Protein AF-A0A4U6D1E9-F1 (afdb_monomer)

Radius of gyration: 11.98 Å; Cα contacts (8 Å, |Δi|>4): 63; chains: 1; bounding box: 28×30×27 Å

Nearest PDB structures (foldseek):
  4yu3-assembly1_B-2  TM=3.126E-01  e=7.629E+00  Helogale parvula

Foldseek 3Di:
DPPPPPPVPADPLRVVLCVCLVDPPQQQQALVSLVCCCCPVVVDDLVVLLVDDLVVLVVCLVVGPRSNNSVNNSVSNVVD

Mean predicted aligned error: 7.64 Å

Secondary structure (DSSP, 8-state):
-------TT--HHHHHHHHHHHSTT----SHHHHHHIIIIIS---HHHHHHS-HHHHHHHHTT-TTHHHHHHHHHHHHT-

Organism: NCBI:txid2576211

Structure (mmCIF, N/CA/C/O backbone):
data_AF-A0A4U6D1E9-F1
#
_entry.id   AF-A0A4U6D1E9-F1
#
loop_
_atom_site.group_PDB
_atom_site.id
_atom_site.type_symbol
_atom_site.label_atom_id
_atom_site.label_alt_id
_atom_site.label_comp_id
_atom_site.label_asym_id
_atom_site.label_entity_id
_atom_site.label_seq_id
_atom_site.pdbx_PDB_ins_code
_atom_site.Cartn_x
_atom_site.Cartn_y
_atom_site.Cartn_z
_atom_site.occupancy
_atom_site.B_iso_or_equiv
_atom_site.auth_seq_id
_atom_site.auth_comp_id
_atom_site.auth_asym_id
_atom_site.auth_atom_id
_atom_site.pdbx_PDB_model_num
ATOM 1 N N . MET A 1 1 ? -16.298 16.488 -15.54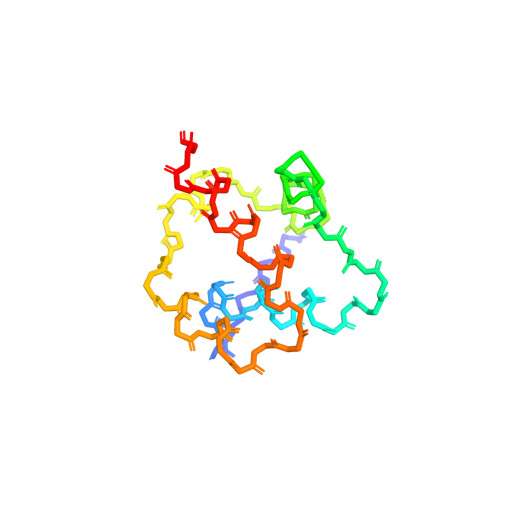1 1.00 40.62 1 MET A N 1
ATOM 2 C CA . MET A 1 1 ? -16.075 15.086 -15.945 1.00 40.62 1 MET A CA 1
ATOM 3 C C . MET A 1 1 ? -15.205 14.422 -14.892 1.00 40.62 1 MET A C 1
ATOM 5 O O . MET A 1 1 ? -14.027 14.731 -14.819 1.00 40.62 1 MET A O 1
ATOM 9 N N . GLY A 1 2 ? -15.805 13.624 -14.007 1.00 45.00 2 GLY A N 1
ATOM 10 C CA . GLY A 1 2 ? -15.072 12.839 -13.013 1.00 45.00 2 GLY A CA 1
ATOM 11 C C . GLY A 1 2 ? -14.824 11.458 -13.594 1.00 45.00 2 GLY A C 1
ATOM 12 O O . GLY A 1 2 ? -15.757 10.658 -13.660 1.00 45.00 2 GLY A O 1
ATOM 13 N N . ASP A 1 3 ? -13.606 11.235 -14.072 1.00 40.88 3 ASP A N 1
ATOM 14 C CA . ASP A 1 3 ? -13.146 9.985 -14.668 1.00 40.88 3 ASP A CA 1
ATOM 15 C C . ASP A 1 3 ? -13.020 8.922 -13.568 1.00 40.88 3 ASP A C 1
ATOM 17 O O . ASP A 1 3 ? -11.951 8.619 -13.051 1.00 40.88 3 ASP A O 1
ATOM 21 N N . ARG A 1 4 ? -14.168 8.399 -13.129 1.00 45.19 4 ARG A N 1
ATOM 22 C CA . ARG A 1 4 ? -14.237 7.149 -12.377 1.00 45.19 4 ARG A CA 1
ATOM 23 C C . ARG A 1 4 ? -14.018 6.046 -13.397 1.00 45.19 4 ARG A C 1
ATOM 25 O O . ARG A 1 4 ? -14.981 5.451 -13.879 1.00 45.19 4 ARG A O 1
ATOM 32 N N . GLN A 1 5 ? -12.759 5.822 -13.762 1.00 47.25 5 GLN A N 1
ATOM 33 C CA . GLN A 1 5 ? -12.347 4.618 -14.470 1.00 47.25 5 GLN A CA 1
ATOM 34 C C . GLN A 1 5 ? -12.550 3.460 -13.503 1.00 47.25 5 GLN A C 1
ATOM 36 O O . GLN A 1 5 ? -11.649 3.036 -12.787 1.00 47.25 5 GLN A O 1
ATOM 41 N N . PHE A 1 6 ? -13.796 2.996 -13.439 1.00 43.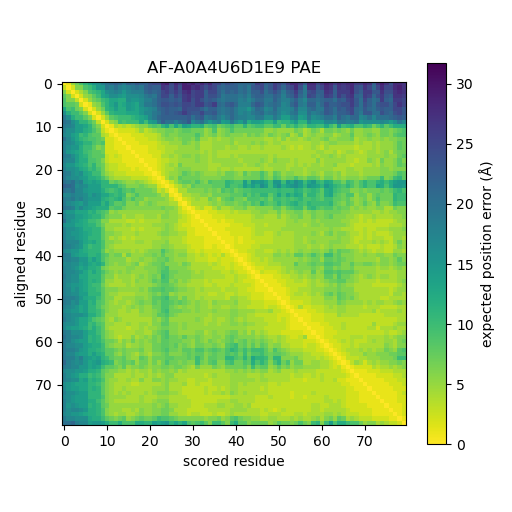19 6 PHE A N 1
ATOM 42 C CA . PHE A 1 6 ? -14.122 1.685 -12.932 1.00 43.19 6 PHE A CA 1
ATOM 43 C C . PHE A 1 6 ? -13.288 0.716 -13.758 1.00 43.19 6 PHE A C 1
ATOM 45 O O . PHE A 1 6 ? -13.570 0.489 -14.935 1.00 43.19 6 PHE A O 1
ATOM 52 N N . ALA A 1 7 ? -12.221 0.216 -13.138 1.00 45.84 7 ALA A N 1
ATOM 53 C CA . ALA A 1 7 ? -11.443 -0.906 -13.610 1.00 45.84 7 ALA A CA 1
ATOM 54 C C . ALA A 1 7 ? -12.398 -2.098 -13.746 1.00 45.84 7 ALA A C 1
ATOM 56 O O . ALA A 1 7 ? -12.597 -2.886 -12.825 1.00 45.84 7 ALA A O 1
ATOM 57 N N . LEU A 1 8 ? -13.062 -2.189 -14.896 1.00 47.41 8 LEU A N 1
ATOM 58 C CA . LEU A 1 8 ? -13.784 -3.371 -15.319 1.00 47.41 8 LEU A CA 1
ATOM 59 C C . LEU A 1 8 ? -12.745 -4.497 -15.353 1.00 47.41 8 LEU A C 1
ATOM 61 O O . LEU A 1 8 ? -11.915 -4.541 -16.253 1.00 47.41 8 LEU A O 1
ATOM 65 N N . MET A 1 9 ? -12.813 -5.376 -14.344 1.00 49.09 9 MET A N 1
ATOM 66 C CA . MET A 1 9 ? -12.142 -6.683 -14.194 1.00 49.09 9 MET A CA 1
ATOM 67 C C . MET A 1 9 ? -10.915 -6.790 -13.267 1.00 49.09 9 MET A C 1
ATOM 69 O O . MET A 1 9 ? -10.478 -7.913 -13.017 1.00 49.09 9 MET A O 1
ATOM 73 N N . ALA A 1 10 ? -10.399 -5.712 -12.671 1.00 53.56 10 ALA A N 1
ATOM 74 C CA . ALA A 1 10 ? -9.331 -5.807 -11.666 1.00 53.56 10 ALA A CA 1
ATOM 75 C C . ALA A 1 10 ? -9.834 -5.284 -10.317 1.00 53.56 10 ALA A C 1
ATOM 77 O O . ALA A 1 10 ? -10.266 -4.138 -10.227 1.00 53.56 10 ALA A O 1
ATOM 78 N N . THR A 1 11 ? -9.784 -6.110 -9.269 1.00 65.75 11 THR A N 1
ATOM 79 C CA . THR A 1 11 ? -10.007 -5.645 -7.892 1.00 65.75 11 THR A CA 1
ATOM 80 C C . THR A 1 11 ? -9.084 -4.456 -7.582 1.00 65.75 11 THR A C 1
ATOM 82 O O . THR A 1 11 ? -7.996 -4.359 -8.162 1.00 65.75 11 THR A O 1
ATOM 85 N N . PRO A 1 12 ? -9.484 -3.513 -6.712 1.00 69.75 12 PRO A N 1
ATOM 86 C CA . PRO A 1 12 ? -8.646 -2.361 -6.383 1.00 69.75 12 PRO A CA 1
ATOM 87 C C . PRO A 1 12 ? -7.269 -2.792 -5.850 1.00 69.75 12 PRO A C 1
ATOM 89 O O . PRO A 1 12 ? -6.269 -2.167 -6.198 1.00 69.75 12 PRO A O 1
ATOM 92 N N . GLU A 1 13 ? -7.176 -3.917 -5.129 1.00 75.19 13 GLU A N 1
ATOM 93 C CA . GLU A 1 13 ? -5.895 -4.514 -4.724 1.00 75.19 13 GLU A CA 1
ATOM 94 C C . GLU A 1 13 ? -5.029 -4.907 -5.930 1.00 75.19 13 GLU A C 1
ATOM 96 O O . GLU A 1 13 ? -3.832 -4.606 -5.963 1.00 75.19 13 GLU A O 1
ATOM 101 N N . LYS A 1 14 ? -5.640 -5.545 -6.943 1.00 75.94 14 LYS A N 1
ATOM 102 C CA . LYS A 1 14 ? -4.965 -5.933 -8.188 1.00 75.94 14 LYS A CA 1
ATOM 103 C C . LYS A 1 14 ? -4.402 -4.722 -8.895 1.00 75.94 14 LYS A C 1
ATOM 105 O O . LYS A 1 14 ? -3.237 -4.730 -9.276 1.00 75.94 14 LYS A O 1
ATOM 110 N N . ALA A 1 15 ? -5.232 -3.699 -9.063 1.00 77.62 15 ALA A N 1
ATOM 111 C CA . ALA A 1 15 ? -4.866 -2.489 -9.778 1.00 77.62 15 ALA A CA 1
ATOM 112 C C . ALA A 1 15 ? -3.691 -1.774 -9.099 1.00 77.62 15 ALA A C 1
ATOM 114 O O . ALA A 1 15 ? -2.770 -1.333 -9.778 1.00 77.62 15 ALA A O 1
ATOM 115 N N . VAL A 1 16 ? -3.681 -1.706 -7.766 1.00 77.00 16 VAL A N 1
ATOM 116 C CA . VAL A 1 16 ? -2.575 -1.100 -7.014 1.00 77.00 16 VAL A CA 1
ATOM 117 C C . VAL A 1 16 ? -1.293 -1.914 -7.155 1.00 77.00 16 VAL A C 1
ATOM 119 O O . VAL A 1 16 ? -0.237 -1.351 -7.444 1.00 77.00 16 VAL A O 1
ATOM 122 N N . CYS A 1 17 ? -1.377 -3.236 -6.991 1.00 75.94 17 CYS A N 1
ATOM 123 C CA . CYS A 1 17 ? -0.224 -4.124 -7.101 1.00 75.94 17 CYS A CA 1
ATOM 124 C C . CYS A 1 17 ? 0.389 -4.068 -8.510 1.00 75.94 17 CYS A C 1
ATOM 126 O O . CYS A 1 17 ? 1.592 -3.848 -8.655 1.00 75.94 17 CYS A O 1
ATOM 128 N N . ASP A 1 18 ? -0.450 -4.164 -9.543 1.00 77.88 18 ASP A N 1
ATOM 129 C CA . ASP A 1 18 ? -0.047 -4.074 -10.947 1.00 77.88 18 ASP A CA 1
ATOM 130 C C . ASP A 1 18 ? 0.624 -2.733 -11.243 1.00 77.88 18 ASP A C 1
ATOM 132 O O . ASP A 1 18 ? 1.706 -2.701 -11.813 1.00 77.88 18 ASP A O 1
ATOM 136 N N . LYS A 1 19 ? 0.078 -1.623 -10.738 1.00 76.25 19 LYS A N 1
ATOM 137 C CA . LYS A 1 19 ? 0.641 -0.284 -10.948 1.00 76.25 19 LYS A CA 1
ATOM 138 C C . LYS A 1 19 ? 1.990 -0.087 -10.247 1.00 76.25 19 LYS A C 1
ATOM 140 O O . LYS A 1 19 ? 2.887 0.525 -10.823 1.00 76.25 19 LYS A O 1
ATOM 145 N N . ILE A 1 20 ? 2.195 -0.662 -9.057 1.00 76.69 20 ILE A N 1
ATOM 146 C CA . ILE A 1 20 ? 3.493 -0.650 -8.347 1.00 76.69 20 ILE A CA 1
ATOM 147 C C . ILE A 1 20 ? 4.549 -1.484 -9.094 1.00 76.69 20 ILE A C 1
ATOM 149 O O . ILE A 1 20 ? 5.728 -1.108 -9.153 1.00 76.69 20 ILE A O 1
ATOM 153 N N . VAL A 1 21 ? 4.142 -2.624 -9.658 1.00 74.62 21 VAL A N 1
ATOM 154 C CA . VAL A 1 21 ? 5.007 -3.494 -10.470 1.00 74.62 21 VAL A CA 1
ATOM 155 C C . VAL A 1 21 ? 5.334 -2.831 -11.807 1.00 74.62 21 VAL A C 1
ATOM 157 O O . VAL A 1 21 ? 6.506 -2.756 -12.175 1.00 74.62 21 VAL A O 1
ATOM 160 N N . ALA A 1 22 ? 4.317 -2.292 -12.478 1.00 76.19 22 ALA A N 1
ATOM 161 C CA . ALA A 1 22 ? 4.394 -1.614 -13.765 1.00 76.19 22 ALA A CA 1
ATOM 162 C C . ALA A 1 22 ? 5.101 -0.259 -13.692 1.00 76.19 22 ALA A C 1
ATOM 164 O O . ALA A 1 22 ? 5.546 0.230 -14.725 1.00 76.19 22 ALA A O 1
ATOM 165 N N . THR A 1 23 ? 5.243 0.338 -12.503 1.00 72.75 23 THR A N 1
ATOM 166 C CA . THR A 1 23 ? 6.071 1.533 -12.297 1.00 72.75 23 THR A CA 1
ATOM 167 C C . THR A 1 23 ? 7.495 1.115 -11.909 1.00 72.75 23 THR A C 1
ATOM 169 O O . THR A 1 23 ? 7.794 0.924 -10.720 1.00 72.75 23 THR A O 1
ATOM 172 N N . PRO A 1 24 ? 8.424 0.934 -12.868 1.00 61.44 24 PRO A N 1
ATOM 173 C CA . PRO A 1 24 ? 9.820 0.657 -12.554 1.00 61.44 24 PRO A CA 1
ATOM 174 C C . PRO A 1 24 ? 10.404 1.813 -11.727 1.00 61.44 24 PRO A C 1
ATOM 176 O O . PRO A 1 24 ? 10.199 2.979 -12.040 1.00 61.44 24 PRO A O 1
ATOM 179 N N . GLY A 1 25 ? 11.108 1.495 -10.637 1.00 66.06 25 GLY A N 1
ATOM 180 C CA . GLY A 1 25 ? 11.734 2.500 -9.763 1.00 66.06 25 GLY A CA 1
ATOM 181 C C . GLY A 1 25 ? 10.911 2.959 -8.552 1.00 66.06 25 GLY A C 1
ATOM 182 O O . GLY A 1 25 ? 11.491 3.522 -7.627 1.00 66.06 25 GLY A O 1
ATOM 183 N N . VAL A 1 26 ? 9.610 2.648 -8.472 1.00 70.44 26 VAL A N 1
ATOM 184 C CA . VAL A 1 26 ? 8.866 2.791 -7.205 1.00 70.44 26 VAL A CA 1
ATOM 185 C C . VAL A 1 26 ? 9.346 1.709 -6.242 1.00 70.44 26 VAL A C 1
ATOM 187 O O . VAL A 1 26 ? 9.141 0.516 -6.492 1.00 70.44 26 VAL A O 1
ATOM 190 N N . ILE A 1 27 ? 10.024 2.134 -5.172 1.00 66.19 27 ILE A N 1
ATOM 191 C CA . ILE A 1 27 ? 10.495 1.280 -4.079 1.00 66.19 27 ILE A CA 1
ATOM 192 C C . ILE A 1 27 ? 9.934 1.840 -2.775 1.00 66.19 27 ILE A C 1
ATOM 194 O O . ILE A 1 27 ? 10.391 2.861 -2.257 1.00 66.19 27 ILE A O 1
ATOM 198 N N . LEU A 1 28 ? 8.946 1.143 -2.227 1.00 75.81 28 LEU A N 1
ATOM 199 C CA . LEU A 1 28 ? 8.294 1.519 -0.980 1.00 75.81 28 LEU A CA 1
ATOM 200 C C . LEU A 1 28 ? 9.106 0.944 0.179 1.00 75.81 28 LEU A C 1
ATOM 202 O O . LEU A 1 28 ? 8.803 -0.122 0.704 1.00 75.81 28 LEU A O 1
ATOM 206 N N . ARG A 1 29 ? 10.193 1.632 0.544 1.00 72.88 29 ARG A N 1
ATOM 207 C CA . ARG A 1 29 ? 11.054 1.227 1.675 1.00 72.88 29 ARG A CA 1
ATOM 208 C C . ARG A 1 29 ? 10.491 1.629 3.038 1.00 72.88 29 ARG A C 1
ATOM 210 O O . ARG A 1 29 ? 10.966 1.141 4.056 1.00 72.88 29 ARG A O 1
ATOM 217 N N . SER A 1 30 ? 9.487 2.502 3.046 1.00 77.44 30 SER A N 1
ATOM 218 C CA . SER A 1 30 ? 8.861 3.033 4.253 1.00 77.44 30 SER A CA 1
ATOM 219 C C . SER A 1 30 ? 7.354 3.152 4.082 1.00 77.44 30 SER A C 1
ATOM 221 O O . SER A 1 30 ? 6.866 3.449 2.990 1.00 77.44 30 SER A O 1
ATOM 223 N N . LYS A 1 31 ? 6.631 3.012 5.200 1.00 82.38 31 LYS A N 1
ATOM 224 C CA . LYS A 1 31 ? 5.179 3.227 5.294 1.00 82.38 31 LYS A CA 1
ATOM 225 C C . LYS A 1 31 ? 4.759 4.574 4.696 1.00 82.38 31 LYS A C 1
ATOM 227 O O . LYS A 1 31 ? 3.827 4.629 3.916 1.00 82.38 31 LYS A O 1
ATOM 232 N N . ILE A 1 32 ? 5.504 5.639 4.993 1.00 81.94 32 ILE A N 1
ATOM 233 C CA . ILE A 1 32 ? 5.223 7.004 4.514 1.00 81.94 32 ILE A CA 1
ATOM 234 C C . ILE A 1 32 ? 5.292 7.087 2.983 1.00 81.94 32 ILE A C 1
ATOM 236 O O . ILE A 1 32 ? 4.434 7.699 2.361 1.00 81.94 32 ILE A O 1
ATOM 240 N N . SER A 1 33 ? 6.281 6.437 2.365 1.00 82.44 33 SER A N 1
ATOM 241 C CA . SER A 1 33 ? 6.402 6.408 0.904 1.00 82.44 33 SER A CA 1
ATOM 242 C C . SER A 1 33 ? 5.258 5.625 0.261 1.00 82.44 33 SER A C 1
ATOM 244 O O . SER A 1 33 ? 4.785 6.010 -0.802 1.00 82.44 33 SER A O 1
ATOM 246 N N . ALA A 1 34 ? 4.803 4.543 0.906 1.00 83.00 34 ALA A N 1
ATOM 247 C CA . ALA A 1 34 ? 3.628 3.796 0.458 1.00 83.00 34 ALA A CA 1
ATOM 248 C C . ALA A 1 34 ? 2.364 4.653 0.571 1.00 83.00 34 ALA A C 1
ATOM 250 O O . ALA A 1 34 ? 1.618 4.755 -0.396 1.00 83.00 34 ALA A O 1
ATOM 251 N N . ALA A 1 35 ? 2.185 5.328 1.710 1.00 82.31 35 ALA A N 1
ATOM 252 C CA . ALA A 1 35 ? 1.094 6.262 1.967 1.00 82.31 35 ALA A CA 1
ATOM 253 C C . ALA A 1 35 ? 1.012 7.341 0.890 1.00 82.31 35 ALA A C 1
ATOM 255 O O . ALA A 1 35 ? -0.017 7.473 0.245 1.00 82.31 35 ALA A O 1
ATOM 256 N N . GLY A 1 36 ? 2.109 8.071 0.665 1.00 82.88 36 GLY A N 1
ATOM 257 C CA . GLY A 1 36 ? 2.158 9.154 -0.315 1.00 82.88 36 GLY A CA 1
ATOM 258 C C . GLY A 1 36 ? 1.873 8.646 -1.723 1.00 82.88 36 GLY A C 1
ATOM 259 O O . GLY A 1 36 ? 1.065 9.219 -2.437 1.00 82.88 36 GLY A O 1
ATOM 260 N N . TYR A 1 37 ? 2.421 7.493 -2.110 1.00 81.50 37 TYR A N 1
ATOM 261 C CA . TYR A 1 37 ? 2.113 6.919 -3.420 1.00 81.50 37 TYR A CA 1
ATOM 262 C C . TYR A 1 37 ? 0.625 6.548 -3.570 1.00 81.50 37 TYR A C 1
ATOM 264 O O . TYR A 1 37 ? 0.008 6.811 -4.597 1.00 81.50 37 TYR A O 1
ATOM 272 N N . LEU A 1 38 ? 0.010 5.971 -2.539 1.00 80.88 38 LEU A N 1
ATOM 273 C CA . LEU A 1 38 ? -1.394 5.557 -2.588 1.00 80.88 38 LEU A CA 1
ATOM 274 C C . LEU A 1 38 ? -2.358 6.747 -2.527 1.00 80.88 38 LEU A C 1
ATOM 276 O O . LEU A 1 38 ? -3.303 6.824 -3.309 1.00 80.88 38 LEU A O 1
ATOM 280 N N . LEU A 1 39 ? -2.111 7.666 -1.598 1.00 82.69 39 LEU A N 1
ATOM 281 C CA . LEU A 1 39 ? -2.980 8.800 -1.305 1.00 82.69 39 LEU A CA 1
ATOM 282 C C . LEU A 1 39 ? -2.754 9.967 -2.278 1.00 82.69 39 LEU A C 1
ATOM 284 O O . LEU A 1 39 ? -3.706 10.655 -2.631 1.00 82.69 39 LEU A O 1
ATOM 288 N N . GLU A 1 40 ? -1.523 10.194 -2.745 1.00 81.12 40 GLU A N 1
ATOM 289 C CA . GLU A 1 40 ? -1.191 11.312 -3.642 1.00 81.12 40 GLU A CA 1
ATOM 290 C C . GLU A 1 40 ? -1.170 10.886 -5.117 1.00 81.12 40 GLU A C 1
ATOM 292 O O . GLU A 1 40 ? -1.818 11.529 -5.945 1.00 81.12 40 GLU A O 1
ATOM 297 N N . ASP A 1 41 ? -0.470 9.796 -5.454 1.00 78.81 41 ASP A N 1
ATOM 298 C CA . ASP A 1 41 ? -0.281 9.348 -6.849 1.00 78.81 41 ASP A CA 1
ATOM 299 C C . ASP A 1 41 ? -1.516 8.592 -7.370 1.00 78.81 41 ASP A C 1
ATOM 301 O O . ASP A 1 41 ? -2.052 8.870 -8.445 1.00 78.81 41 ASP A O 1
ATOM 305 N N . LEU A 1 42 ? -2.024 7.660 -6.559 1.00 75.19 42 LEU A N 1
ATOM 306 C CA . LEU A 1 42 ? -3.235 6.884 -6.837 1.00 75.19 42 LEU A CA 1
ATOM 307 C C . LEU A 1 42 ? -4.525 7.586 -6.400 1.00 75.19 42 LEU A C 1
ATOM 309 O O . LEU A 1 42 ? -5.598 7.150 -6.820 1.00 75.19 42 LEU A O 1
ATOM 313 N N . ARG A 1 43 ? -4.434 8.664 -5.606 1.00 80.75 43 ARG A N 1
ATOM 314 C CA . ARG A 1 43 ? -5.588 9.393 -5.047 1.00 80.75 43 ARG A CA 1
ATOM 315 C C . ARG A 1 43 ? -6.610 8.471 -4.379 1.00 80.75 43 ARG A C 1
ATOM 317 O O . ARG A 1 43 ? -7.815 8.666 -4.516 1.00 80.75 43 ARG A O 1
ATOM 324 N N . MET A 1 44 ? -6.122 7.435 -3.704 1.00 80.19 44 MET A N 1
ATOM 325 C CA . MET A 1 44 ? -6.949 6.563 -2.882 1.00 80.19 44 MET A CA 1
ATOM 326 C C . MET A 1 44 ? -7.195 7.200 -1.520 1.00 80.19 44 MET A C 1
ATOM 328 O O . MET A 1 44 ? -6.362 7.940 -1.011 1.00 80.19 44 MET A O 1
ATOM 332 N N . ASP A 1 45 ? -8.321 6.866 -0.905 1.00 83.19 45 ASP A N 1
ATOM 333 C CA . ASP A 1 45 ? -8.603 7.238 0.476 1.00 83.19 45 ASP A CA 1
ATOM 334 C C . ASP A 1 45 ? -8.055 6.191 1.449 1.00 83.19 45 ASP A C 1
ATOM 336 O O . ASP A 1 45 ? -8.069 4.989 1.172 1.00 83.19 45 ASP A O 1
ATOM 340 N N . GLU A 1 46 ? -7.691 6.611 2.660 1.00 80.75 46 GLU A N 1
ATOM 341 C CA . GLU A 1 46 ? -7.320 5.687 3.742 1.00 80.75 46 GLU A CA 1
ATOM 342 C C . GLU A 1 46 ? -8.435 4.672 4.039 1.00 80.75 46 GLU A C 1
ATOM 344 O O . GLU A 1 46 ? -8.172 3.514 4.353 1.00 80.75 46 GLU A O 1
ATOM 349 N N . SER A 1 47 ? -9.697 5.074 3.865 1.00 82.19 47 SER A N 1
ATOM 350 C CA . SER A 1 47 ? -10.847 4.171 3.991 1.00 82.19 47 SER A CA 1
ATOM 351 C C . SER A 1 47 ? -10.859 3.084 2.915 1.00 82.19 47 SER A C 1
ATOM 353 O O . SER A 1 47 ? -11.250 1.958 3.202 1.00 82.19 47 SER A O 1
ATOM 355 N N . GLN A 1 48 ? -10.422 3.397 1.691 1.00 80.69 48 GLN A N 1
ATOM 356 C CA . GLN A 1 48 ? -10.260 2.402 0.629 1.00 80.69 48 GLN A CA 1
ATOM 357 C C . GLN A 1 48 ? -9.112 1.458 0.963 1.00 80.69 48 GLN A C 1
ATOM 359 O O . GLN A 1 48 ? -9.280 0.255 0.817 1.00 80.69 48 GLN A O 1
ATOM 364 N N . LEU A 1 49 ? -8.002 1.979 1.500 1.00 80.19 49 LEU A N 1
ATOM 365 C CA . LEU A 1 49 ? -6.881 1.161 1.963 1.00 80.19 49 LEU A CA 1
ATOM 366 C C . LEU A 1 49 ? -7.316 0.153 3.033 1.00 80.19 49 LEU A C 1
ATOM 368 O O . LEU A 1 49 ? -6.984 -1.021 2.928 1.00 80.19 49 LEU A O 1
ATOM 372 N N . LYS A 1 50 ? -8.121 0.580 4.013 1.00 80.44 50 LYS A N 1
ATOM 373 C CA . LYS A 1 50 ? -8.684 -0.309 5.047 1.00 80.44 50 LYS A CA 1
ATOM 374 C C . LYS A 1 50 ? -9.682 -1.336 4.510 1.00 80.44 50 LYS A C 1
ATOM 376 O O . LYS A 1 50 ? -9.915 -2.345 5.166 1.00 80.44 50 LYS A O 1
ATOM 381 N N . GLN A 1 51 ? -10.284 -1.072 3.352 1.00 82.75 51 GLN A N 1
ATOM 382 C CA . GLN A 1 51 ? -11.178 -2.004 2.663 1.00 82.75 51 GLN A CA 1
ATOM 383 C C . GLN A 1 51 ? -10.428 -2.974 1.738 1.00 82.75 51 GLN A C 1
ATOM 385 O O . GLN A 1 51 ? -11.060 -3.883 1.206 1.00 82.75 51 GLN A O 1
ATOM 390 N N . LEU A 1 52 ? -9.113 -2.802 1.533 1.00 80.62 52 LEU A N 1
ATOM 391 C CA . LEU A 1 52 ? -8.317 -3.721 0.719 1.00 80.62 52 LEU A CA 1
ATOM 392 C C . LEU A 1 52 ? -8.180 -5.077 1.411 1.00 80.62 52 LEU A C 1
ATOM 394 O O . LEU A 1 52 ? -7.939 -5.176 2.617 1.00 80.62 52 LEU A O 1
ATOM 398 N N . ASP A 1 53 ? -8.253 -6.132 0.609 1.00 83.94 53 ASP A N 1
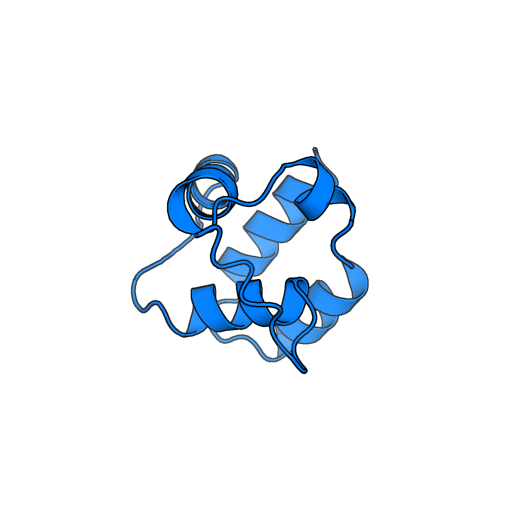ATOM 399 C CA . ASP A 1 53 ? -8.168 -7.498 1.090 1.00 83.94 53 ASP A CA 1
ATOM 400 C C . ASP A 1 53 ? -6.701 -7.908 1.291 1.00 83.94 53 ASP A C 1
ATOM 402 O O . ASP A 1 53 ? -6.002 -8.370 0.384 1.00 83.94 53 ASP A O 1
ATOM 406 N N . ILE A 1 54 ? -6.203 -7.706 2.516 1.00 83.88 54 ILE A N 1
ATOM 407 C CA . ILE A 1 54 ? -4.808 -7.997 2.882 1.00 83.88 54 ILE A CA 1
ATOM 408 C C . ILE A 1 54 ? -4.437 -9.452 2.573 1.00 83.88 54 ILE A C 1
ATOM 410 O O . ILE A 1 54 ? -3.343 -9.712 2.079 1.00 83.88 54 ILE A O 1
ATOM 414 N N . SER A 1 55 ? -5.362 -10.389 2.799 1.00 83.56 55 SER A N 1
ATOM 415 C CA . SER A 1 55 ? -5.146 -11.808 2.496 1.00 83.56 55 SER A CA 1
ATOM 416 C C . SER A 1 55 ? -4.932 -12.050 1.000 1.00 83.56 55 SER A C 1
ATOM 418 O O . SER A 1 55 ? -4.050 -12.824 0.619 1.00 83.56 55 SER A O 1
ATOM 420 N N . MET A 1 56 ? -5.680 -11.354 0.135 1.00 82.19 56 MET A N 1
ATOM 421 C CA . MET A 1 56 ? -5.468 -11.423 -1.312 1.00 82.19 56 MET A CA 1
ATOM 422 C C . MET A 1 56 ? -4.111 -10.825 -1.697 1.00 82.19 56 MET A C 1
ATOM 424 O O . MET A 1 56 ? -3.358 -11.443 -2.449 1.00 82.19 56 MET A O 1
ATOM 428 N N . MET A 1 57 ? -3.754 -9.669 -1.134 1.00 80.38 57 MET A N 1
ATOM 429 C CA . MET A 1 57 ? -2.466 -9.020 -1.393 1.00 80.38 57 MET A CA 1
ATOM 430 C C . MET A 1 57 ? -1.270 -9.875 -0.952 1.00 80.38 57 MET A C 1
ATOM 432 O O . MET A 1 57 ? -0.272 -9.943 -1.668 1.00 80.38 57 MET A O 1
ATOM 436 N N . GLU A 1 58 ? -1.360 -10.559 0.192 1.00 82.88 58 GLU A N 1
ATOM 437 C CA . GLU A 1 58 ? -0.328 -11.489 0.669 1.00 82.88 58 GLU A CA 1
ATOM 438 C C . GLU A 1 58 ? -0.156 -12.683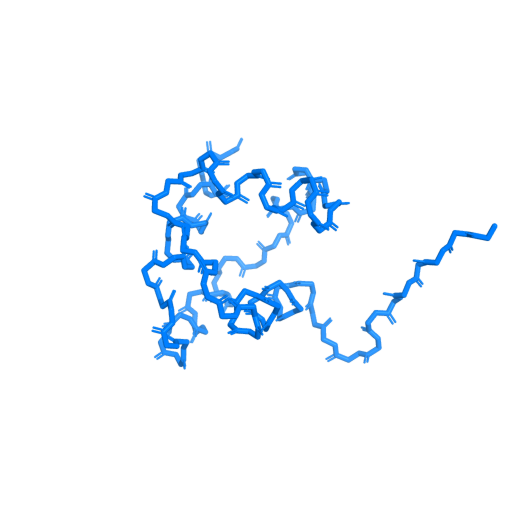 -0.277 1.00 82.88 58 GLU A C 1
ATOM 440 O O . GLU A 1 58 ? 0.974 -13.077 -0.569 1.00 82.88 58 GLU A O 1
ATOM 445 N N . SER A 1 59 ? -1.250 -13.211 -0.836 1.00 83.56 59 SER A N 1
ATOM 446 C CA . SER A 1 59 ? -1.171 -14.270 -1.849 1.00 83.56 59 SER A CA 1
ATOM 447 C C . SER A 1 59 ? -0.449 -13.808 -3.120 1.00 83.56 59 SER A C 1
ATOM 449 O O . SER A 1 59 ? 0.143 -14.625 -3.820 1.00 83.56 59 SER A O 1
ATOM 451 N N . TRP A 1 60 ? -0.489 -12.513 -3.429 1.00 77.12 60 TRP A N 1
ATOM 452 C CA . TRP A 1 60 ? 0.131 -11.932 -4.623 1.00 77.12 60 TRP A CA 1
ATOM 453 C C . TRP A 1 60 ? 1.564 -11.494 -4.384 1.00 77.12 60 TRP A C 1
ATOM 455 O O . TRP A 1 60 ? 2.365 -11.414 -5.310 1.00 77.12 60 TRP A O 1
ATOM 465 N N . LEU A 1 61 ? 1.908 -11.253 -3.125 1.00 79.81 61 LEU A N 1
ATOM 466 C CA . LEU A 1 61 ? 3.259 -10.961 -2.679 1.00 79.81 61 LEU A CA 1
ATOM 467 C C . LEU A 1 61 ? 4.241 -12.076 -3.066 1.00 79.81 61 LEU A C 1
ATOM 469 O O . LEU A 1 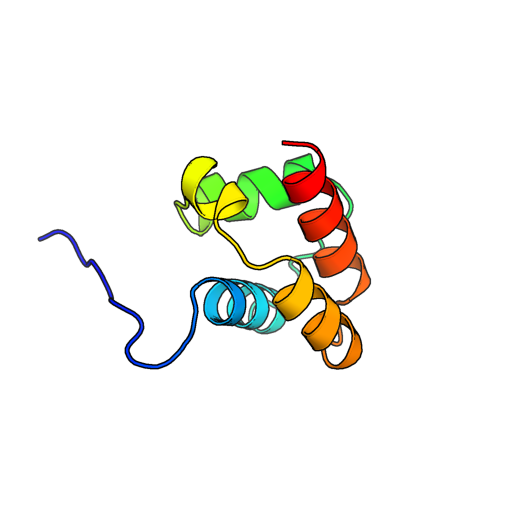61 ? 5.411 -11.794 -3.306 1.00 79.81 61 LEU A O 1
ATOM 473 N N . ALA A 1 62 ? 3.768 -13.322 -3.162 1.00 79.50 62 ALA A N 1
ATOM 474 C CA . ALA A 1 62 ? 4.557 -14.460 -3.628 1.00 79.50 62 ALA A CA 1
ATOM 475 C C . ALA A 1 62 ? 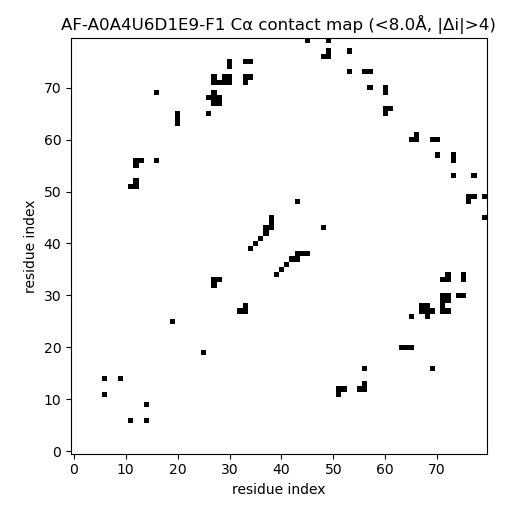4.905 -14.389 -5.128 1.00 79.50 62 ALA A C 1
ATOM 477 O O . ALA A 1 62 ? 6.010 -14.772 -5.507 1.00 79.50 62 ALA A O 1
ATOM 478 N N . ASP A 1 63 ? 3.989 -13.880 -5.955 1.00 77.44 63 ASP A N 1
ATOM 479 C CA . ASP A 1 63 ? 4.137 -13.777 -7.417 1.00 77.44 63 ASP A CA 1
ATOM 480 C C . ASP A 1 63 ? 4.787 -12.443 -7.844 1.00 77.44 63 ASP A C 1
ATOM 482 O O . ASP A 1 63 ? 5.296 -12.279 -8.951 1.00 77.44 63 ASP A O 1
ATOM 486 N N . CYS A 1 64 ? 4.805 -11.466 -6.936 1.00 74.56 64 CYS A N 1
ATOM 487 C CA . CYS A 1 64 ? 5.275 -10.118 -7.203 1.00 74.56 64 CYS A CA 1
ATOM 488 C C . CYS A 1 64 ? 6.811 -10.004 -7.095 1.00 74.56 64 CYS A C 1
ATOM 490 O O . CYS A 1 64 ? 7.383 -10.258 -6.028 1.00 74.56 64 CYS A O 1
ATOM 492 N N . PRO A 1 65 ? 7.515 -9.498 -8.130 1.00 73.94 65 PRO A N 1
ATOM 493 C CA . PRO A 1 65 ? 8.967 -9.305 -8.077 1.00 73.94 65 PRO A CA 1
ATOM 494 C C . PRO A 1 65 ? 9.391 -8.246 -7.045 1.00 73.94 65 PRO A C 1
ATOM 496 O O . PRO A 1 65 ? 10.529 -8.248 -6.581 1.00 73.94 65 PRO A O 1
ATOM 499 N N . LYS A 1 66 ? 8.475 -7.348 -6.648 1.00 75.81 66 LYS A N 1
ATOM 500 C CA . LYS A 1 66 ? 8.695 -6.280 -5.657 1.00 75.81 66 LYS A CA 1
ATOM 501 C C . LYS A 1 66 ? 8.026 -6.567 -4.306 1.00 75.81 66 LYS A C 1
ATOM 503 O O . LYS A 1 66 ? 7.532 -5.652 -3.641 1.00 75.81 66 LYS A O 1
ATOM 508 N N . LYS A 1 67 ? 8.025 -7.831 -3.881 1.00 81.44 67 LYS A N 1
ATOM 509 C CA . LYS A 1 67 ? 7.384 -8.290 -2.640 1.00 81.44 67 LYS A CA 1
ATOM 510 C C . LYS A 1 67 ? 7.747 -7.491 -1.383 1.00 81.44 67 LYS A C 1
ATOM 512 O O . LYS A 1 67 ? 6.868 -7.241 -0.573 1.00 81.44 67 LYS A O 1
ATOM 517 N N . ASP A 1 68 ? 8.987 -7.019 -1.238 1.00 82.19 68 ASP A N 1
ATOM 518 C CA . ASP A 1 68 ? 9.414 -6.188 -0.096 1.00 82.19 68 ASP A CA 1
ATOM 519 C C . ASP A 1 68 ? 8.680 -4.841 -0.021 1.00 82.19 68 ASP A C 1
ATOM 521 O O . ASP A 1 68 ? 8.271 -4.390 1.054 1.00 82.19 68 ASP A O 1
ATOM 525 N N . SER A 1 69 ? 8.473 -4.201 -1.176 1.00 81.31 69 SER A N 1
ATOM 526 C CA . SER A 1 69 ? 7.712 -2.950 -1.253 1.00 81.31 69 SER A CA 1
ATOM 527 C C . SER A 1 69 ? 6.239 -3.193 -0.933 1.00 81.31 69 SER A C 1
ATOM 529 O O . SER A 1 69 ? 5.645 -2.448 -0.153 1.00 81.31 69 SER A O 1
ATOM 531 N N . LEU A 1 70 ? 5.671 -4.276 -1.473 1.00 82.94 70 LEU A N 1
ATOM 532 C CA . LEU A 1 70 ? 4.289 -4.663 -1.195 1.00 82.94 70 LEU A CA 1
ATOM 533 C C . LEU A 1 70 ? 4.091 -5.039 0.284 1.00 82.94 70 LEU A C 1
ATOM 535 O O . LEU A 1 70 ? 3.118 -4.619 0.898 1.00 82.94 70 LEU A O 1
ATOM 539 N N . ALA A 1 71 ? 5.044 -5.752 0.892 1.00 85.50 71 ALA A N 1
ATOM 540 C CA . ALA A 1 71 ? 5.012 -6.146 2.302 1.00 85.50 71 ALA A CA 1
ATOM 541 C C . ALA A 1 71 ? 4.990 -4.926 3.224 1.00 85.50 71 ALA A C 1
ATOM 543 O O . ALA A 1 71 ? 4.258 -4.894 4.213 1.00 85.50 71 ALA A O 1
ATOM 544 N N . THR A 1 72 ? 5.796 -3.913 2.898 1.00 85.12 72 THR A N 1
ATOM 545 C CA . THR A 1 72 ? 5.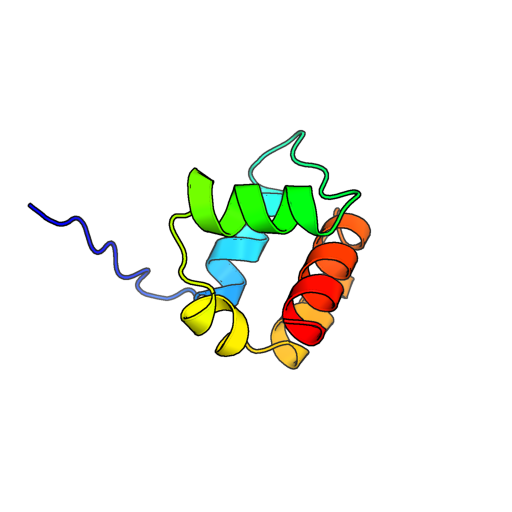860 -2.657 3.653 1.00 85.12 72 THR A CA 1
ATOM 546 C C . THR A 1 72 ? 4.538 -1.900 3.573 1.00 85.12 72 THR A C 1
ATOM 548 O O . THR A 1 72 ? 4.060 -1.389 4.587 1.00 85.12 72 THR A O 1
ATOM 551 N N . MET A 1 73 ? 3.919 -1.879 2.393 1.00 82.75 73 MET A N 1
ATOM 552 C CA . MET A 1 73 ? 2.597 -1.297 2.181 1.00 82.75 73 MET A CA 1
ATOM 553 C C . MET A 1 73 ? 1.507 -2.056 2.953 1.00 82.75 73 MET A C 1
ATOM 555 O O . MET A 1 73 ? 0.740 -1.439 3.681 1.00 82.75 73 MET A O 1
ATOM 559 N N . ILE A 1 74 ? 1.467 -3.386 2.867 1.00 85.19 74 ILE A N 1
ATOM 560 C CA . ILE A 1 74 ? 0.507 -4.217 3.610 1.00 85.19 74 ILE A CA 1
ATOM 561 C C . ILE A 1 74 ? 0.646 -3.991 5.118 1.00 85.19 74 ILE A C 1
ATOM 563 O O . ILE A 1 74 ? -0.346 -3.782 5.813 1.00 85.19 74 ILE A O 1
ATOM 567 N N . LYS A 1 75 ? 1.884 -3.975 5.631 1.00 85.50 75 LYS A N 1
ATOM 568 C CA . LYS A 1 75 ? 2.158 -3.654 7.038 1.00 85.50 75 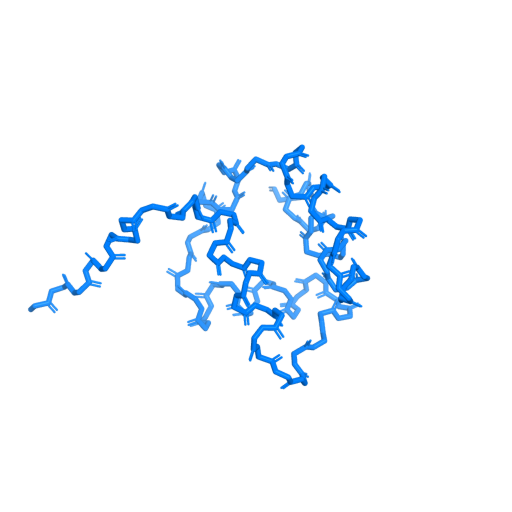LYS A CA 1
ATOM 569 C C . LYS A 1 75 ? 1.658 -2.268 7.416 1.00 85.50 75 LYS A C 1
ATOM 571 O O . LYS A 1 75 ? 1.134 -2.115 8.508 1.00 85.50 75 LYS A O 1
ATOM 576 N N . MET A 1 76 ? 1.826 -1.269 6.552 1.00 86.06 76 MET A N 1
ATOM 577 C CA . MET A 1 76 ? 1.276 0.062 6.796 1.00 86.06 76 MET A CA 1
ATOM 578 C C . MET A 1 76 ? -0.246 0.007 6.936 1.00 86.06 76 MET A C 1
ATOM 580 O O . MET A 1 76 ? -0.764 0.513 7.921 1.00 86.06 76 MET A O 1
ATOM 584 N N . ILE A 1 77 ? -0.939 -0.611 5.978 1.00 84.75 77 ILE A N 1
ATOM 585 C CA . ILE A 1 77 ? -2.406 -0.681 5.962 1.00 84.75 77 ILE A CA 1
ATOM 586 C C . ILE A 1 77 ? -2.931 -1.422 7.191 1.00 84.75 77 ILE A C 1
ATOM 588 O O . ILE A 1 77 ? -3.918 -1.010 7.785 1.00 84.75 77 ILE A O 1
ATOM 592 N N . LYS A 1 78 ? -2.235 -2.479 7.618 1.00 83.38 78 LYS A N 1
ATOM 593 C CA . LYS A 1 78 ? -2.567 -3.232 8.831 1.00 83.38 78 LYS A CA 1
ATOM 594 C C . LYS A 1 78 ? -2.409 -2.415 10.122 1.00 83.38 78 LYS A C 1
ATOM 596 O O . LYS A 1 78 ? -3.015 -2.771 11.126 1.00 83.38 78 LYS A O 1
ATOM 601 N N . GLU A 1 79 ? -1.586 -1.367 10.108 1.00 83.06 79 GLU A N 1
ATOM 602 C CA . GLU A 1 79 ? -1.347 -0.484 11.261 1.00 83.06 79 GLU A CA 1
ATOM 603 C C . GLU A 1 79 ? -2.112 0.853 11.189 1.00 83.06 79 GLU A C 1
ATOM 605 O O . GLU A 1 79 ? -1.976 1.660 12.108 1.00 83.06 79 GLU A O 1
ATOM 610 N N . LEU A 1 80 ? -2.887 1.093 10.122 1.00 72.50 80 LEU A N 1
ATOM 611 C CA . LEU A 1 80 ? -3.761 2.263 9.942 1.00 72.50 80 LEU A CA 1
ATOM 612 C C . LEU A 1 80 ? -5.102 2.086 10.663 1.00 72.50 80 LEU A C 1
ATOM 614 O O . LEU A 1 80 ? -5.584 3.070 11.269 1.00 72.50 80 LEU A O 1
#

Sequence (80 aa):
MGDRQFALMATPEKAVCDKIVATPGVILRSKISAAGYLLEDLRMDESQLKQLDISMMESWLADCPKKDSLATMIKMIKEL

pLDDT: mean 74.84, std 12.06, range [40.62, 86.06]

Solvent-acce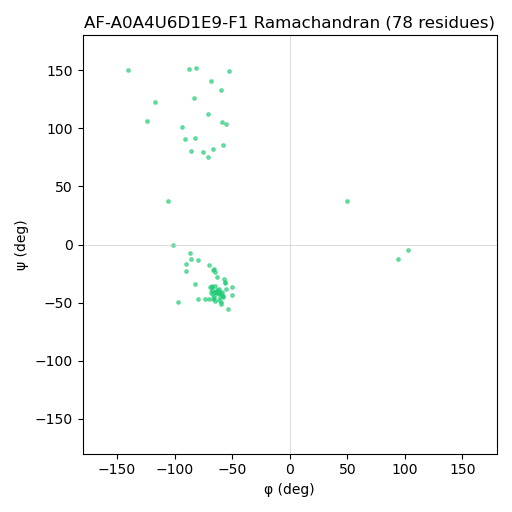ssible surface area (backbone atoms only — not comparable to full-atom values): 4807 Å² total; per-residue (Å²): 136,82,87,74,76,70,59,86,90,47,57,72,60,51,50,51,53,48,50,51,65,73,36,82,86,69,71,28,87,42,47,67,55,31,46,46,45,40,44,65,75,65,60,45,51,72,70,55,51,68,68,46,58,61,71,60,52,56,65,44,38,77,77,39,95,58,28,70,31,52,51,35,37,52,54,38,48,76,73,109